Protein AF-A0A6M3L7X6-F1 (afdb_monomer)

Foldseek 3Di:
DDDDQDQDCPVVDSVVSVVVVVLVVVLVVVLVVCCVVQNLCNQCLVPLLSLLLCLQAPLVQVLLCCVVVPWDADPVGGNSVSVSSNVNSVVSNVCLCVVNRPNHHNDDDDPVSVCVSCCVRVVPHPVVVVVVVVVD

Organism: NCBI:txid1070528

Secondary structure (DSSP, 8-state):
-PPP---SSTTS-HHHHHHHHHHHHHHHHHHHHHHHHH-TTTTGGGTHHHHHHHIIIIIIHHHHHHHHH----BTTB-HHHHHHHHHHHHHHHHHHHTT-STT----PPPHHHHHHHHHHHHTTSHHHHHHTTT--

Mean predicted aligned error: 7.48 Å

pLDDT: mean 82.14, std 13.95, range [41.75, 97.25]

Structure (mmCIF, N/CA/C/O backbone):
data_AF-A0A6M3L7X6-F1
#
_entry.id   AF-A0A6M3L7X6-F1
#
loop_
_atom_site.group_PDB
_atom_site.id
_atom_site.type_symbol
_atom_site.label_atom_id
_atom_site.label_alt_id
_atom_site.label_comp_id
_atom_site.label_asym_id
_atom_site.label_entity_id
_atom_site.label_seq_id
_atom_site.pdbx_PDB_ins_code
_atom_site.Cartn_x
_atom_site.Cartn_y
_atom_site.Cartn_z
_atom_site.occupancy
_atom_site.B_iso_or_equiv
_atom_site.auth_seq_id
_atom_site.auth_comp_id
_atom_site.auth_asym_id
_atom_site.auth_atom_id
_atom_site.pdbx_PDB_model_num
ATOM 1 N N . MET A 1 1 ? -10.028 -22.991 -0.863 1.00 48.56 1 MET A N 1
ATOM 2 C CA . MET A 1 1 ? -10.239 -22.819 0.588 1.00 48.56 1 MET A CA 1
ATOM 3 C C . MET A 1 1 ? -10.437 -21.332 0.817 1.00 48.56 1 MET A C 1
ATOM 5 O O . MET A 1 1 ? -9.541 -20.575 0.464 1.00 48.56 1 MET A O 1
ATOM 9 N N . LEU A 1 2 ? -11.622 -20.903 1.250 1.00 58.94 2 LEU A N 1
ATOM 10 C CA . LEU A 1 2 ? -11.830 -19.514 1.663 1.00 58.94 2 LEU A CA 1
ATOM 11 C C . LEU A 1 2 ? -11.166 -19.375 3.036 1.00 58.94 2 LEU A C 1
ATOM 13 O O . LEU A 1 2 ? -11.508 -20.125 3.944 1.00 58.94 2 LEU A O 1
ATOM 17 N N . MET A 1 3 ? -10.158 -18.514 3.157 1.00 79.38 3 MET A N 1
ATOM 18 C CA . MET A 1 3 ? -9.632 -18.146 4.472 1.00 79.38 3 MET A CA 1
ATOM 19 C C . MET A 1 3 ? -10.603 -17.138 5.080 1.00 79.38 3 MET A C 1
ATOM 21 O O . MET A 1 3 ? -10.889 -16.118 4.454 1.00 79.38 3 MET A O 1
ATOM 25 N N . GLU A 1 4 ? -11.114 -17.429 6.270 1.00 84.25 4 GLU A N 1
ATOM 26 C CA . GLU A 1 4 ? -11.928 -16.488 7.036 1.00 84.25 4 GLU A CA 1
ATOM 27 C C . GLU A 1 4 ? -11.018 -15.633 7.920 1.00 84.25 4 GLU A C 1
ATOM 29 O O . GLU A 1 4 ? -10.119 -16.148 8.591 1.00 84.25 4 GLU A O 1
ATOM 34 N N . MET A 1 5 ? -11.237 -14.317 7.912 1.00 88.25 5 MET A N 1
ATOM 35 C CA . MET A 1 5 ? -10.614 -13.424 8.884 1.00 88.25 5 MET A CA 1
ATOM 36 C C . MET A 1 5 ? -11.373 -13.534 10.202 1.00 88.25 5 MET A C 1
ATOM 38 O O . MET A 1 5 ? -12.537 -13.147 10.283 1.00 88.25 5 MET A O 1
ATOM 42 N N . LYS A 1 6 ? -10.716 -14.073 11.227 1.00 93.12 6 LYS A N 1
ATOM 43 C CA . LYS A 1 6 ? -11.293 -14.219 12.561 1.00 93.12 6 LYS A CA 1
ATOM 44 C C . LYS A 1 6 ? -10.954 -12.994 13.414 1.00 93.12 6 LYS A C 1
ATOM 46 O O . LYS A 1 6 ? -9.793 -12.608 13.476 1.00 93.12 6 LYS A O 1
ATOM 51 N N . ILE A 1 7 ? -11.972 -12.423 14.056 1.00 95.69 7 ILE A N 1
ATOM 52 C CA . ILE A 1 7 ? -11.857 -11.346 15.047 1.00 95.69 7 ILE A CA 1
ATOM 53 C C . ILE A 1 7 ? -12.162 -11.984 16.404 1.00 95.69 7 ILE A C 1
ATOM 55 O O . ILE A 1 7 ? -13.318 -12.296 16.694 1.00 95.69 7 ILE A O 1
ATOM 59 N N . ASP A 1 8 ? -11.132 -12.284 17.189 1.00 96.31 8 ASP A N 1
ATOM 60 C CA . ASP A 1 8 ? -11.249 -13.041 18.444 1.00 96.31 8 ASP A CA 1
ATOM 61 C C . ASP A 1 8 ? -10.456 -12.460 19.621 1.00 96.31 8 ASP A C 1
ATOM 63 O O . ASP A 1 8 ? -10.469 -13.032 20.711 1.00 96.31 8 ASP A O 1
ATOM 67 N N . GLY A 1 9 ? -9.811 -11.310 19.428 1.00 96.06 9 GLY A N 1
ATOM 68 C CA . GLY A 1 9 ? -9.036 -10.622 20.453 1.00 96.06 9 GLY A CA 1
ATOM 69 C C . GLY A 1 9 ? -7.684 -11.271 20.742 1.00 96.06 9 GLY A C 1
ATOM 70 O O . GLY A 1 9 ? -7.029 -10.876 21.706 1.00 96.06 9 GLY A O 1
ATOM 71 N N . SER A 1 10 ? -7.240 -12.247 19.942 1.00 96.00 10 SER A N 1
ATOM 72 C CA . SER A 1 10 ? -5.933 -12.895 20.113 1.00 96.00 10 SER A CA 1
ATOM 73 C C . SER A 1 10 ? -4.747 -11.940 19.933 1.00 96.00 10 SER A C 1
ATOM 75 O O . SER A 1 10 ? -3.665 -12.213 20.453 1.00 96.00 10 SER A O 1
ATOM 77 N N . SER A 1 11 ? -4.945 -10.795 19.271 1.00 94.69 11 SER A N 1
ATOM 78 C CA . SER A 1 11 ? -3.970 -9.696 19.215 1.00 94.69 11 SER A CA 1
ATOM 79 C C . SER A 1 11 ? -3.852 -8.895 20.520 1.00 94.69 11 SER A C 1
ATOM 81 O O . SER A 1 11 ? -2.927 -8.096 20.662 1.00 94.69 11 SER A O 1
ATOM 83 N N . GLY A 1 12 ? -4.782 -9.083 21.463 1.00 96.88 12 GLY A N 1
ATOM 84 C CA . GLY A 1 12 ? -4.934 -8.269 22.670 1.00 96.88 12 GLY A CA 1
ATOM 85 C C . GLY A 1 12 ? -5.942 -7.120 22.535 1.00 96.88 12 GLY A C 1
ATOM 86 O O . GLY A 1 12 ? -6.283 -6.516 23.550 1.00 96.88 12 GLY A O 1
ATOM 87 N N . ASP A 1 13 ? -6.457 -6.840 21.331 1.00 97.00 13 ASP A N 1
ATOM 88 C CA . ASP A 1 13 ? -7.503 -5.834 21.103 1.00 97.00 13 ASP A CA 1
ATOM 89 C C . ASP A 1 13 ? -8.469 -6.249 19.977 1.00 97.00 13 ASP A C 1
ATOM 91 O O . ASP A 1 13 ? -8.198 -6.113 18.783 1.00 97.00 13 ASP A O 1
ATOM 95 N N . VAL A 1 14 ? -9.656 -6.714 20.376 1.00 97.19 14 VAL A N 1
ATOM 96 C CA . VAL A 1 14 ? -10.718 -7.154 19.456 1.00 97.19 14 VAL A CA 1
ATOM 97 C C . VAL A 1 14 ? -11.262 -6.024 18.573 1.00 97.19 14 VAL A C 1
ATOM 99 O O . VAL A 1 14 ? -11.715 -6.269 17.456 1.00 97.19 14 VAL A O 1
ATOM 102 N N . ARG A 1 15 ? -11.230 -4.772 19.048 1.00 97.00 15 ARG A N 1
ATOM 103 C CA . ARG A 1 15 ? -11.718 -3.630 18.263 1.00 97.00 15 ARG A CA 1
ATOM 104 C C . ARG A 1 15 ? -10.728 -3.300 17.161 1.00 97.00 15 ARG A C 1
ATOM 106 O O . ARG A 1 15 ? -11.142 -3.092 16.024 1.00 97.00 15 ARG A O 1
ATOM 113 N N . LEU A 1 16 ? -9.435 -3.306 17.485 1.00 96.44 16 LEU A N 1
ATOM 114 C CA . LEU A 1 16 ? -8.380 -3.068 16.506 1.00 96.44 16 LEU A CA 1
ATOM 115 C C . LEU A 1 16 ? -8.359 -4.152 15.419 1.00 96.44 16 LEU A C 1
ATOM 117 O O . LEU A 1 16 ? -8.205 -3.827 14.243 1.00 96.44 16 LEU A O 1
ATOM 121 N N . GLU A 1 17 ? -8.581 -5.418 15.784 1.00 97.25 17 GLU A N 1
ATOM 122 C CA . GLU A 1 17 ? -8.779 -6.505 14.813 1.00 97.25 17 GLU A CA 1
ATOM 123 C C . GLU A 1 17 ? -9.935 -6.218 13.853 1.00 97.25 17 GLU A C 1
ATOM 125 O O . GLU A 1 17 ? -9.771 -6.372 12.642 1.00 97.25 17 GLU A O 1
ATOM 130 N N . GLY A 1 18 ? -11.076 -5.759 14.381 1.00 96.94 18 GLY A N 1
ATOM 131 C CA . GLY A 1 18 ? -12.229 -5.350 13.580 1.00 96.94 18 GLY A CA 1
ATOM 132 C C . GLY A 1 18 ? -11.888 -4.239 12.588 1.00 96.94 18 GLY A C 1
ATOM 133 O O . GLY A 1 18 ? -12.123 -4.397 11.392 1.00 96.94 18 GLY A O 1
ATOM 134 N N . CYS A 1 19 ? -11.241 -3.166 13.052 1.00 96.69 19 CYS A N 1
ATOM 135 C CA . CYS A 1 19 ? -10.812 -2.065 12.186 1.00 96.69 19 CYS A CA 1
ATOM 136 C C . CYS A 1 19 ? -9.859 -2.535 11.074 1.00 96.69 19 CYS A C 1
ATOM 138 O O . CYS A 1 19 ? -10.006 -2.153 9.914 1.00 96.69 19 CYS A O 1
ATOM 140 N N . MET A 1 20 ? -8.886 -3.392 11.399 1.00 96.44 20 MET A N 1
ATOM 141 C CA . MET A 1 20 ? -7.955 -3.928 10.401 1.00 96.44 20 MET A CA 1
ATOM 142 C C . MET A 1 20 ? -8.654 -4.843 9.390 1.00 96.44 20 MET A C 1
ATOM 144 O O . MET A 1 20 ? -8.321 -4.814 8.203 1.00 96.44 20 MET A O 1
ATOM 148 N N . ALA A 1 21 ? -9.629 -5.637 9.837 1.00 95.62 21 ALA A N 1
ATOM 149 C CA . ALA A 1 21 ? -10.425 -6.490 8.963 1.00 95.62 21 ALA A CA 1
ATOM 150 C C . ALA A 1 21 ? -11.253 -5.681 7.958 1.00 95.62 21 ALA A C 1
ATOM 152 O O . ALA A 1 21 ? -11.262 -6.021 6.773 1.00 95.62 21 ALA A O 1
ATOM 153 N N . GLU A 1 22 ? -11.879 -4.589 8.400 1.00 95.88 22 GLU A N 1
ATOM 154 C CA . GLU A 1 22 ? -12.603 -3.661 7.524 1.00 95.88 22 GLU A CA 1
ATOM 155 C C . GLU A 1 22 ? -11.672 -3.056 6.461 1.00 95.88 22 GLU A C 1
ATOM 157 O O . GLU A 1 22 ? -11.955 -3.154 5.265 1.00 95.88 22 GLU A O 1
ATOM 162 N N . ILE A 1 23 ? -10.497 -2.557 6.862 1.00 96.75 23 ILE A N 1
ATOM 163 C CA . ILE A 1 23 ? -9.505 -1.985 5.934 1.00 96.75 23 ILE A CA 1
ATOM 164 C C . ILE A 1 23 ? -9.031 -3.019 4.903 1.00 96.75 23 ILE A C 1
ATOM 166 O O . ILE A 1 23 ? -8.909 -2.713 3.714 1.00 96.75 23 ILE A O 1
ATOM 170 N N . PHE A 1 24 ? -8.754 -4.260 5.315 1.00 95.88 24 PHE A N 1
ATOM 171 C CA . PHE A 1 24 ? -8.334 -5.306 4.377 1.00 95.88 24 PHE A CA 1
ATOM 172 C C . PHE A 1 24 ? -9.455 -5.723 3.426 1.00 95.88 24 PHE A C 1
ATOM 174 O O . PHE A 1 24 ? -9.185 -5.998 2.251 1.00 95.88 24 PHE A O 1
ATOM 181 N N . TYR A 1 25 ? -10.703 -5.724 3.893 1.00 95.00 25 TYR A N 1
ATOM 182 C CA . TYR A 1 25 ? -11.857 -5.933 3.030 1.00 95.00 25 TYR A CA 1
ATOM 183 C C . TYR A 1 25 ? -11.973 -4.824 1.974 1.00 95.00 25 TYR A C 1
ATOM 185 O O . TYR A 1 25 ? -12.102 -5.128 0.783 1.00 95.00 25 TYR A O 1
ATOM 193 N N . GLU A 1 26 ? -11.845 -3.556 2.370 1.00 96.44 26 GLU A N 1
ATOM 194 C CA . GLU A 1 26 ? -11.829 -2.414 1.447 1.00 96.44 26 GLU A CA 1
ATOM 195 C C . GLU A 1 26 ? -10.691 -2.515 0.429 1.00 96.44 26 GLU A C 1
ATOM 197 O O . GLU A 1 26 ? -10.926 -2.412 -0.779 1.00 96.44 26 GLU A O 1
ATOM 202 N N . CYS A 1 27 ? -9.472 -2.818 0.888 1.00 96.44 27 CYS A N 1
ATOM 203 C CA . CYS A 1 27 ? -8.317 -3.047 0.021 1.00 96.44 27 CYS A CA 1
ATOM 204 C C . CYS A 1 27 ? -8.603 -4.138 -1.017 1.00 96.44 27 CYS A C 1
ATOM 206 O O . CYS A 1 27 ? -8.253 -3.997 -2.192 1.00 96.44 27 CYS A O 1
ATOM 208 N N . PHE A 1 28 ? -9.265 -5.226 -0.615 1.00 95.25 28 PHE A N 1
ATOM 209 C CA . PHE A 1 28 ? -9.610 -6.309 -1.527 1.00 95.25 28 PHE A CA 1
ATOM 210 C C . PHE A 1 28 ? -10.657 -5.888 -2.568 1.00 95.25 28 PHE A C 1
ATOM 212 O O . PHE A 1 28 ? -10.515 -6.224 -3.748 1.00 95.25 28 PHE A O 1
ATOM 219 N N . GLN A 1 29 ? -11.678 -5.113 -2.182 1.00 96.00 29 GLN A N 1
ATOM 220 C CA . GLN A 1 29 ? -12.645 -4.575 -3.148 1.00 96.00 29 GLN A CA 1
ATOM 221 C C . GLN A 1 29 ? -11.988 -3.583 -4.114 1.00 96.00 29 GLN A C 1
ATOM 223 O O . GLN A 1 29 ? -12.198 -3.684 -5.327 1.00 96.00 29 GLN A O 1
ATOM 228 N N . LEU A 1 30 ? -11.139 -2.684 -3.612 1.00 94.75 30 LEU A N 1
ATOM 229 C CA . LEU A 1 30 ? -10.373 -1.747 -4.433 1.00 94.75 30 LEU A CA 1
ATOM 230 C C . LEU A 1 30 ? -9.481 -2.489 -5.433 1.00 94.75 30 LEU A C 1
ATOM 232 O O . LEU A 1 30 ? -9.485 -2.181 -6.629 1.00 94.75 30 LEU A O 1
ATOM 236 N N . TRP A 1 31 ? -8.762 -3.514 -4.971 1.00 94.62 31 TRP A N 1
ATOM 237 C CA . TRP A 1 31 ? -7.946 -4.363 -5.832 1.00 94.62 31 TRP A CA 1
ATOM 238 C C . TRP A 1 31 ? -8.783 -5.016 -6.936 1.00 94.62 31 TRP A C 1
ATOM 240 O O . TRP A 1 31 ? -8.394 -4.941 -8.101 1.00 94.62 31 TRP A O 1
ATOM 250 N N . LYS A 1 32 ? -9.960 -5.579 -6.624 1.00 95.00 32 LYS A N 1
ATOM 251 C CA . LYS A 1 32 ? -10.863 -6.164 -7.636 1.00 95.00 32 LYS A CA 1
ATOM 252 C C . LYS A 1 32 ? -11.274 -5.146 -8.700 1.00 95.00 32 LYS A C 1
ATOM 254 O O . LYS A 1 32 ? -11.263 -5.470 -9.889 1.00 95.00 32 LYS A O 1
ATOM 259 N N . LEU A 1 33 ? -11.614 -3.919 -8.298 1.00 94.31 33 LEU A N 1
ATOM 260 C CA . LEU A 1 33 ? -11.974 -2.843 -9.228 1.00 94.31 33 LEU A CA 1
ATOM 261 C C . LEU A 1 33 ? -10.805 -2.491 -10.156 1.00 94.31 33 LEU A C 1
ATOM 263 O O . LEU A 1 33 ? -10.977 -2.418 -11.376 1.00 94.31 33 LEU A O 1
ATOM 267 N N . LYS A 1 34 ? -9.598 -2.336 -9.603 1.00 89.81 34 LYS A N 1
ATOM 268 C CA . LYS A 1 34 ? -8.387 -2.043 -10.386 1.00 89.81 34 LYS A CA 1
ATOM 269 C C . LYS A 1 34 ? -8.014 -3.196 -11.305 1.00 89.81 34 LYS A C 1
ATOM 271 O O . LYS A 1 34 ? -7.692 -2.970 -12.468 1.00 89.81 34 LYS A O 1
ATOM 276 N N . GLN A 1 35 ? -8.131 -4.423 -10.819 1.00 91.50 35 GLN A N 1
ATOM 277 C CA . GLN A 1 35 ? -7.875 -5.629 -11.587 1.00 91.50 35 GLN A CA 1
ATOM 278 C C . GLN A 1 35 ? -8.836 -5.748 -12.775 1.00 91.50 35 GLN A C 1
ATOM 280 O O . GLN A 1 35 ? -8.397 -6.052 -13.881 1.00 91.50 35 GLN A O 1
ATOM 285 N N . LYS A 1 36 ? -10.125 -5.438 -12.586 1.00 91.81 36 LYS A N 1
ATOM 286 C CA . LYS A 1 36 ? -11.109 -5.381 -13.677 1.00 91.81 36 LYS A CA 1
ATOM 287 C C . LYS A 1 36 ? -10.771 -4.296 -14.704 1.00 91.81 36 LYS A C 1
ATOM 289 O O . LYS A 1 36 ? -10.958 -4.515 -15.895 1.00 91.81 36 LYS A O 1
ATOM 294 N N . LYS A 1 37 ? -10.292 -3.133 -14.251 1.00 89.56 37 LYS A N 1
ATOM 295 C CA . LYS A 1 37 ? -10.007 -1.977 -15.115 1.00 89.56 37 LYS A CA 1
ATOM 296 C C . LYS A 1 37 ? -8.712 -2.118 -15.916 1.00 89.56 37 LYS A C 1
ATOM 298 O O . LYS A 1 37 ? -8.674 -1.728 -17.075 1.00 89.56 37 LYS A O 1
ATOM 303 N N . TYR A 1 38 ? -7.655 -2.631 -15.293 1.00 86.69 38 TYR A N 1
ATOM 304 C CA . TYR A 1 38 ? -6.302 -2.599 -15.855 1.00 86.69 38 TYR A CA 1
ATOM 305 C C . TYR A 1 38 ? -5.720 -3.985 -16.160 1.00 86.69 38 TYR A C 1
ATOM 307 O O . TYR A 1 38 ? -4.722 -4.093 -16.868 1.00 86.69 38 TYR A O 1
ATOM 315 N N . GLY A 1 39 ? -6.327 -5.048 -15.634 1.00 86.50 39 GLY A N 1
ATOM 316 C CA . GLY A 1 39 ? -5.850 -6.415 -15.802 1.00 86.50 39 GLY A CA 1
ATOM 317 C C . GLY A 1 39 ? -4.581 -6.751 -15.000 1.00 86.50 39 GLY A C 1
ATOM 318 O O . GLY A 1 39 ? -3.915 -5.876 -14.438 1.00 86.50 39 GLY A O 1
ATOM 319 N N . PRO A 1 40 ? -4.202 -8.044 -14.967 1.00 83.50 40 PRO A N 1
ATOM 320 C CA . PRO A 1 40 ? -3.096 -8.540 -14.141 1.00 83.50 40 PRO A CA 1
ATOM 321 C C . PRO A 1 40 ? -1.719 -8.091 -14.636 1.00 83.50 40 PRO A C 1
ATOM 323 O O . PRO A 1 40 ? -0.743 -8.160 -13.889 1.00 83.50 40 PRO A O 1
ATOM 326 N N . GLN A 1 41 ? -1.622 -7.648 -15.890 1.00 80.31 41 GLN A N 1
ATOM 327 C CA . GLN A 1 41 ? -0.355 -7.279 -16.509 1.00 80.31 41 GLN A CA 1
ATOM 328 C C . GLN A 1 41 ? -0.013 -5.795 -16.367 1.00 80.31 41 GLN A C 1
ATOM 330 O O . GLN A 1 41 ? 1.084 -5.427 -16.733 1.00 80.31 41 GLN A O 1
ATOM 335 N N . ASN A 1 42 ? -0.860 -4.926 -15.807 1.00 74.50 42 ASN A N 1
ATOM 336 C CA . ASN A 1 42 ? -0.594 -3.478 -15.841 1.00 74.50 42 ASN A CA 1
ATOM 337 C C . ASN A 1 42 ? 0.712 -3.053 -15.134 1.00 74.50 42 ASN A C 1
ATOM 339 O O . ASN A 1 42 ? 1.488 -2.266 -15.662 1.00 74.50 42 ASN A O 1
ATOM 343 N N . ILE A 1 43 ? 0.979 -3.586 -13.939 1.00 74.81 43 ILE A N 1
ATOM 344 C CA . ILE A 1 43 ? 2.114 -3.151 -13.093 1.00 74.81 43 ILE A CA 1
ATOM 345 C C . ILE A 1 43 ? 3.033 -4.326 -12.763 1.00 74.81 43 ILE A C 1
ATOM 347 O O . ILE A 1 43 ? 4.257 -4.217 -12.801 1.00 74.81 43 ILE A O 1
ATOM 351 N N . ALA A 1 44 ? 2.433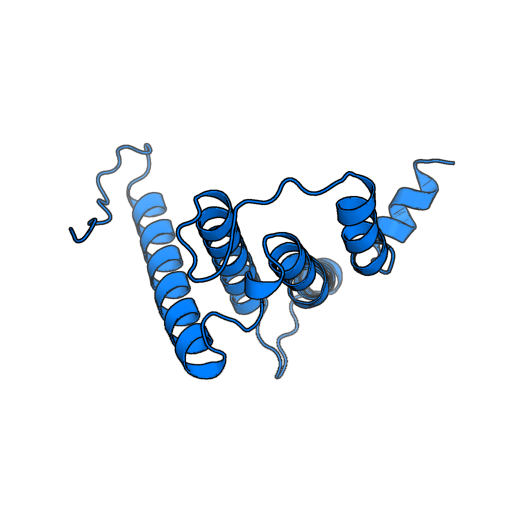 -5.474 -12.460 1.00 74.69 44 ALA A N 1
ATOM 352 C CA . ALA A 1 44 ? 3.158 -6.637 -11.986 1.00 74.69 44 ALA A CA 1
ATOM 353 C C . ALA A 1 44 ? 3.978 -7.343 -13.079 1.00 74.69 44 ALA A C 1
ATOM 355 O O . ALA A 1 44 ? 4.888 -8.084 -12.730 1.00 74.69 44 ALA A O 1
ATOM 356 N N . HIS A 1 45 ? 3.742 -7.089 -14.377 1.00 74.38 45 HIS A N 1
ATOM 357 C CA . HIS A 1 45 ? 4.550 -7.669 -15.465 1.00 74.38 45 HIS A CA 1
ATOM 358 C C . HIS A 1 45 ? 6.037 -7.275 -15.385 1.00 74.38 45 HIS A C 1
ATOM 360 O O . HIS A 1 45 ? 6.907 -8.027 -15.817 1.00 74.38 45 HIS A O 1
ATOM 366 N N . ILE A 1 46 ? 6.335 -6.121 -14.777 1.00 71.25 46 ILE A N 1
ATOM 367 C CA . ILE A 1 46 ? 7.703 -5.639 -14.528 1.00 71.25 46 ILE A CA 1
ATOM 368 C C . ILE A 1 46 ? 8.278 -6.266 -13.236 1.00 71.25 46 ILE A C 1
ATOM 370 O O . ILE A 1 46 ? 9.433 -6.061 -12.872 1.00 71.25 46 ILE A O 1
ATOM 374 N N . GLY A 1 47 ? 7.489 -7.068 -12.521 1.00 80.25 47 GLY A N 1
ATOM 375 C CA . GLY A 1 47 ? 7.829 -7.646 -11.227 1.00 80.25 47 GLY A CA 1
ATOM 376 C C . GLY A 1 47 ? 7.790 -6.613 -10.099 1.00 80.25 47 GLY A C 1
ATOM 377 O O . GLY A 1 47 ? 7.075 -5.612 -10.156 1.00 80.25 47 GLY A O 1
ATOM 378 N N . GLN A 1 48 ? 8.584 -6.846 -9.052 1.00 83.44 48 GLN A N 1
ATOM 379 C CA . GLN A 1 48 ? 8.597 -6.000 -7.849 1.00 83.44 48 GLN A CA 1
ATOM 380 C C . GLN A 1 48 ? 8.990 -4.542 -8.129 1.00 83.44 48 GLN A C 1
ATOM 382 O O . GLN A 1 48 ? 8.569 -3.650 -7.398 1.00 83.44 48 GLN A O 1
ATOM 387 N N . ILE A 1 49 ? 9.757 -4.277 -9.194 1.00 84.19 49 ILE A N 1
ATOM 388 C CA . ILE A 1 49 ? 10.205 -2.919 -9.524 1.00 84.19 49 ILE A CA 1
ATOM 389 C C . ILE A 1 49 ? 9.046 -2.021 -9.980 1.00 84.19 49 ILE A C 1
ATOM 391 O O . ILE A 1 49 ? 8.994 -0.863 -9.581 1.00 84.19 49 ILE A O 1
ATOM 395 N N . GLY A 1 50 ? 8.084 -2.557 -10.743 1.00 83.12 50 GLY A N 1
ATOM 396 C CA . GLY A 1 50 ? 6.907 -1.801 -11.183 1.00 83.12 50 GLY A CA 1
ATOM 397 C C . GLY A 1 50 ? 5.986 -1.458 -10.013 1.00 83.12 50 GLY A C 1
ATOM 398 O O . GLY A 1 50 ? 5.442 -0.357 -9.940 1.00 83.12 50 GLY A O 1
ATOM 399 N N . ILE A 1 51 ? 5.871 -2.379 -9.054 1.00 86.44 51 ILE A N 1
ATOM 400 C CA . ILE A 1 51 ? 5.115 -2.176 -7.813 1.00 86.44 51 ILE A CA 1
ATOM 401 C C . ILE A 1 51 ? 5.780 -1.091 -6.961 1.00 86.44 51 ILE A C 1
ATOM 403 O O . ILE A 1 51 ? 5.110 -0.150 -6.541 1.00 86.44 51 ILE A O 1
ATOM 407 N N . LEU A 1 52 ? 7.100 -1.179 -6.768 1.00 84.44 52 LEU A N 1
ATOM 408 C CA . LEU A 1 52 ? 7.869 -0.181 -6.024 1.00 84.44 52 LEU A CA 1
ATOM 409 C C . LEU A 1 52 ? 7.768 1.206 -6.668 1.00 84.44 52 LEU A C 1
ATOM 411 O O . LEU A 1 52 ? 7.572 2.194 -5.969 1.00 84.44 52 LEU A O 1
ATOM 415 N N . GLN A 1 53 ? 7.852 1.277 -7.997 1.00 83.62 53 GLN A N 1
ATOM 416 C CA . GLN A 1 53 ? 7.685 2.519 -8.742 1.00 83.62 53 GLN A CA 1
ATOM 417 C C . GLN A 1 53 ? 6.324 3.157 -8.460 1.00 83.62 53 GLN A C 1
ATOM 419 O O . GLN A 1 53 ? 6.286 4.310 -8.055 1.00 83.62 53 GLN A O 1
ATOM 424 N N . ARG A 1 54 ? 5.217 2.419 -8.606 1.00 82.38 54 ARG A N 1
ATOM 425 C CA . ARG A 1 54 ? 3.866 2.962 -8.376 1.00 82.38 54 ARG A CA 1
ATOM 426 C C . ARG A 1 54 ? 3.620 3.385 -6.933 1.00 82.38 54 ARG A C 1
ATOM 428 O O . ARG A 1 54 ? 2.997 4.419 -6.702 1.00 82.38 54 ARG A O 1
ATOM 435 N N . ALA A 1 55 ? 4.127 2.601 -5.986 1.00 83.06 55 ALA A N 1
ATOM 436 C CA . ALA A 1 55 ? 4.044 2.911 -4.568 1.00 83.06 55 ALA A CA 1
ATOM 437 C C . ALA A 1 55 ? 4.765 4.229 -4.233 1.00 83.06 55 ALA A C 1
ATOM 439 O O . ALA A 1 55 ? 4.215 5.058 -3.515 1.00 83.06 55 ALA A O 1
ATOM 440 N N . LEU A 1 56 ? 5.964 4.446 -4.785 1.00 78.38 56 LEU A N 1
ATOM 441 C CA . LEU A 1 56 ? 6.781 5.623 -4.482 1.00 78.38 56 LEU A CA 1
ATOM 442 C C . LEU A 1 56 ? 6.409 6.865 -5.305 1.00 78.38 56 LEU A C 1
ATOM 444 O O . LEU A 1 56 ? 6.398 7.964 -4.761 1.00 78.38 56 LEU A O 1
ATOM 448 N N . SER A 1 57 ? 6.120 6.714 -6.600 1.00 75.06 57 SER A N 1
ATOM 449 C CA . SER A 1 57 ? 6.023 7.843 -7.535 1.00 75.06 57 SER A CA 1
ATOM 450 C C . SER A 1 57 ? 4.708 8.611 -7.474 1.00 75.06 57 SER A C 1
ATOM 452 O O . SER A 1 57 ? 4.694 9.810 -7.712 1.00 75.06 57 SER A O 1
ATOM 454 N N . AS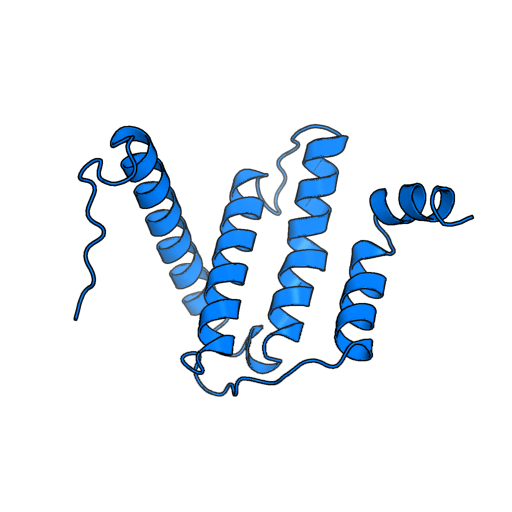P A 1 58 ? 3.603 7.903 -7.254 1.00 71.94 58 ASP A N 1
ATOM 455 C CA . ASP A 1 58 ? 2.243 8.436 -7.397 1.00 71.94 58 ASP A CA 1
ATOM 456 C C . ASP A 1 58 ? 1.641 8.634 -6.004 1.00 71.94 58 ASP A C 1
ATOM 458 O O . ASP A 1 58 ? 1.470 9.755 -5.526 1.00 71.94 58 ASP A O 1
ATOM 462 N N . LYS A 1 59 ? 1.443 7.530 -5.278 1.00 84.50 59 LYS A N 1
ATOM 463 C CA . LYS A 1 59 ? 0.756 7.573 -3.984 1.00 84.50 59 LYS A CA 1
ATOM 464 C C . LYS A 1 59 ? 1.659 8.004 -2.833 1.00 84.50 59 LYS A C 1
ATOM 466 O O . LYS A 1 59 ? 1.226 8.810 -2.018 1.00 84.50 59 LYS A O 1
ATOM 471 N N . GLY A 1 60 ? 2.921 7.572 -2.805 1.00 83.44 60 GLY A N 1
ATOM 472 C CA . GLY A 1 60 ? 3.885 7.988 -1.780 1.00 83.44 60 GLY A CA 1
ATOM 473 C C . GLY A 1 60 ? 4.147 9.498 -1.772 1.00 83.44 60 GLY A C 1
ATOM 474 O O . GLY A 1 60 ? 4.030 10.134 -0.727 1.00 83.44 60 GLY A O 1
ATOM 475 N N . ALA A 1 61 ? 4.426 10.090 -2.937 1.00 82.44 61 ALA A N 1
ATOM 476 C CA . ALA A 1 61 ? 4.642 11.534 -3.061 1.00 82.44 61 ALA A CA 1
ATOM 477 C C . ALA A 1 61 ? 3.397 12.353 -2.671 1.00 82.44 61 ALA A C 1
ATOM 479 O O . ALA A 1 61 ? 3.509 13.402 -2.035 1.00 82.44 61 ALA A O 1
ATOM 480 N N . ARG A 1 62 ? 2.201 11.857 -3.007 1.00 84.00 62 ARG A N 1
ATOM 481 C CA . ARG A 1 62 ? 0.929 12.501 -2.660 1.00 84.00 62 ARG A CA 1
ATOM 482 C C . ARG A 1 62 ? 0.635 12.443 -1.160 1.00 84.00 62 ARG A C 1
ATOM 484 O O . ARG A 1 62 ? 0.256 13.463 -0.589 1.00 84.00 62 ARG A O 1
ATOM 491 N N . ILE A 1 63 ? 0.888 11.299 -0.519 1.00 87.69 63 ILE A N 1
ATOM 492 C CA . ILE A 1 63 ? 0.823 11.154 0.944 1.00 87.69 63 ILE A CA 1
ATOM 493 C C . ILE A 1 63 ? 1.784 12.142 1.609 1.00 87.69 63 ILE A C 1
ATOM 495 O O . ILE A 1 63 ? 1.363 12.885 2.490 1.00 87.69 63 ILE A O 1
ATOM 499 N N . GLU A 1 64 ? 3.048 12.201 1.170 1.00 85.31 64 GLU A N 1
ATOM 500 C CA . GLU A 1 64 ? 4.032 13.156 1.705 1.00 85.31 64 GLU A CA 1
ATOM 501 C C . GLU A 1 64 ? 3.519 14.598 1.590 1.00 85.31 64 GLU A C 1
ATOM 503 O O . GLU A 1 64 ? 3.514 15.333 2.577 1.00 85.31 64 GLU A O 1
ATOM 508 N N . ASN A 1 65 ? 3.030 14.989 0.412 1.00 84.00 65 ASN A N 1
ATOM 509 C CA . ASN A 1 65 ? 2.521 16.335 0.178 1.00 84.00 65 ASN A CA 1
ATOM 510 C C . ASN A 1 65 ? 1.329 16.685 1.086 1.00 84.00 65 ASN A C 1
ATOM 512 O O . ASN A 1 65 ? 1.336 17.744 1.708 1.00 84.00 65 ASN A O 1
ATOM 516 N N . MET A 1 66 ? 0.331 15.801 1.192 1.00 87.31 66 MET A N 1
ATOM 517 C CA . MET A 1 66 ? -0.856 16.017 2.032 1.00 87.31 66 MET A CA 1
ATOM 518 C C . MET A 1 66 ? -0.517 16.042 3.528 1.00 87.31 66 MET A C 1
ATOM 520 O O . MET A 1 66 ? -1.100 16.813 4.284 1.00 87.31 66 MET A O 1
ATOM 524 N N . LEU A 1 67 ? 0.440 15.226 3.980 1.00 86.38 67 LEU A N 1
ATOM 525 C CA . LEU A 1 67 ? 0.871 15.238 5.380 1.00 86.38 67 LEU A CA 1
ATOM 526 C C . LEU A 1 67 ? 1.659 16.507 5.737 1.00 86.38 67 LEU A C 1
ATOM 528 O O . LEU A 1 67 ? 1.544 16.992 6.859 1.00 86.38 67 LEU A O 1
ATOM 532 N N . LEU A 1 68 ? 2.451 17.049 4.805 1.00 84.62 68 LEU A N 1
ATOM 533 C CA . LEU A 1 68 ? 3.258 18.251 5.041 1.00 84.62 68 LEU A CA 1
ATOM 534 C C . LEU A 1 68 ? 2.467 19.553 4.893 1.00 84.62 68 LEU A C 1
ATOM 536 O O . LEU A 1 68 ? 2.706 20.496 5.644 1.00 84.62 68 LEU A O 1
ATOM 540 N N . ASN A 1 69 ? 1.553 19.611 3.925 1.00 83.12 69 ASN A N 1
ATOM 541 C CA . ASN A 1 69 ? 0.862 20.843 3.537 1.00 83.12 69 ASN A CA 1
ATOM 542 C C . ASN A 1 69 ? -0.611 20.880 3.981 1.00 83.12 69 ASN A C 1
ATOM 544 O O . ASN A 1 69 ? -1.311 21.852 3.703 1.00 83.12 69 ASN A O 1
ATOM 548 N N . GLY A 1 70 ? -1.072 19.846 4.689 1.00 81.75 70 GLY A N 1
ATOM 549 C CA . GLY A 1 70 ? -2.469 19.659 5.07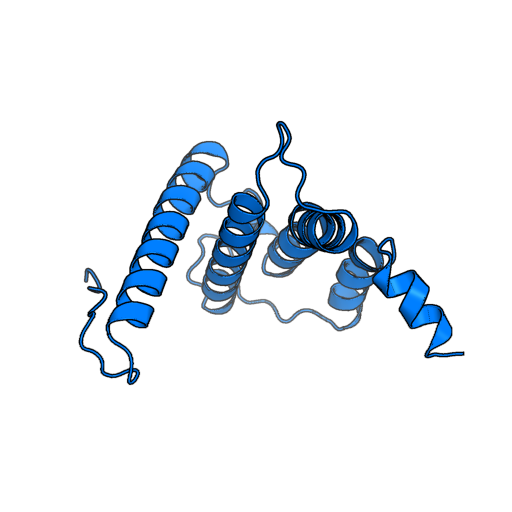2 1.00 81.75 70 GLY A CA 1
ATOM 550 C C . GLY A 1 70 ? -3.243 18.819 4.053 1.00 81.75 70 GLY A C 1
ATOM 551 O O . GLY A 1 70 ? -2.925 18.783 2.862 1.00 81.75 70 GLY A O 1
ATOM 552 N N . VAL A 1 71 ? -4.268 18.114 4.538 1.00 77.00 71 VAL A N 1
ATOM 553 C CA . VAL A 1 71 ? -5.095 17.234 3.705 1.00 77.00 71 VAL A CA 1
ATOM 554 C C . VAL A 1 71 ? -5.915 18.088 2.742 1.00 77.00 71 VAL A C 1
ATOM 556 O O . VAL A 1 71 ? -6.816 18.811 3.161 1.00 77.00 71 VAL A O 1
ATOM 559 N N . GLN A 1 72 ? -5.596 18.001 1.452 1.00 69.75 72 GLN A N 1
ATOM 560 C CA . GLN A 1 72 ? -6.405 18.564 0.375 1.00 69.75 72 GLN A CA 1
ATOM 561 C C . GLN A 1 72 ? -6.797 17.445 -0.576 1.00 69.75 72 GLN A C 1
ATOM 563 O O . GLN A 1 72 ? -5.947 16.875 -1.255 1.00 69.75 72 GLN A O 1
ATOM 568 N N . GLU A 1 73 ? -8.078 17.098 -0.573 1.00 78.31 73 GLU A N 1
ATOM 569 C CA . GLU A 1 73 ? -8.639 16.115 -1.493 1.00 78.31 73 GLU A CA 1
ATOM 570 C C . GLU A 1 73 ? -8.899 16.782 -2.848 1.00 78.31 73 GLU A C 1
ATOM 572 O O . GLU A 1 73 ?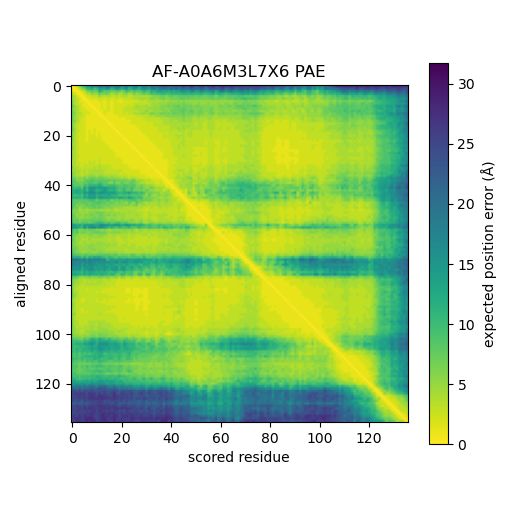 -9.387 17.910 -2.912 1.00 78.31 73 GLU A O 1
ATOM 577 N N . ASP A 1 74 ? -8.570 16.091 -3.936 1.00 76.62 74 ASP A N 1
ATOM 578 C CA . ASP A 1 74 ? -8.846 16.549 -5.299 1.00 76.62 74 ASP A CA 1
ATOM 579 C C . ASP A 1 74 ? -9.376 15.384 -6.160 1.00 76.62 74 ASP A C 1
ATOM 581 O O . ASP A 1 74 ? -9.622 14.279 -5.668 1.00 76.62 74 ASP A O 1
ATOM 585 N N . ALA A 1 75 ? -9.543 15.623 -7.463 1.00 74.56 75 ALA A N 1
ATOM 586 C CA . ALA A 1 75 ? -10.064 14.645 -8.419 1.00 74.56 75 ALA A CA 1
ATOM 587 C C . ALA A 1 75 ? -9.242 13.339 -8.542 1.00 74.56 75 ALA A C 1
ATOM 589 O O . ALA A 1 75 ? -9.760 12.342 -9.044 1.00 74.56 75 ALA A O 1
ATOM 590 N N . GLU A 1 76 ? -7.980 13.316 -8.110 1.00 70.69 76 GLU A N 1
ATOM 591 C CA . GLU A 1 76 ? -7.112 12.132 -8.126 1.00 70.69 76 GLU A CA 1
ATOM 592 C C . GLU A 1 76 ? -7.206 11.274 -6.846 1.00 70.69 76 GLU A C 1
ATOM 594 O O . GLU A 1 76 ? -6.604 10.191 -6.790 1.00 70.69 76 GLU A O 1
ATOM 599 N N . GLY A 1 77 ? -7.960 11.728 -5.836 1.00 80.25 77 GLY A N 1
ATOM 600 C CA . GLY A 1 77 ? -8.335 10.954 -4.646 1.00 80.25 77 GLY A CA 1
ATOM 601 C C . GLY A 1 77 ? -7.949 11.587 -3.306 1.00 80.25 77 GLY A C 1
ATOM 602 O O . GLY A 1 77 ? -7.172 12.542 -3.228 1.00 80.25 77 GLY A O 1
ATOM 603 N N . SER A 1 78 ? -8.484 11.018 -2.230 1.00 89.19 78 SER A N 1
ATOM 604 C CA . SER A 1 78 ? -8.228 11.419 -0.843 1.00 89.19 78 SER A CA 1
ATOM 605 C C . SER A 1 78 ? -6.896 10.877 -0.299 1.00 89.19 78 SER A C 1
ATOM 607 O O . SER A 1 78 ? -6.238 10.025 -0.909 1.00 89.19 78 SER A O 1
ATOM 609 N N . LEU A 1 79 ? -6.493 11.336 0.894 1.00 90.00 79 LEU A N 1
ATOM 610 C CA . LEU A 1 79 ? -5.365 10.742 1.623 1.00 90.00 79 LEU A CA 1
ATOM 611 C C . LEU A 1 79 ? -5.639 9.266 1.964 1.00 90.00 79 LEU A C 1
ATOM 613 O O . LEU A 1 79 ? -4.734 8.435 1.868 1.00 90.00 79 LEU A O 1
ATOM 617 N N . ALA A 1 80 ? -6.885 8.933 2.313 1.00 91.38 80 ALA A N 1
ATOM 618 C CA . ALA A 1 80 ? -7.307 7.563 2.594 1.00 91.38 80 ALA A CA 1
ATOM 619 C C . ALA A 1 80 ? -7.160 6.661 1.356 1.00 91.38 80 ALA A C 1
ATOM 621 O O . ALA A 1 80 ? -6.565 5.587 1.455 1.00 91.38 80 ALA A O 1
ATOM 622 N N . ASP A 1 81 ? -7.578 7.133 0.175 1.00 90.88 81 ASP A N 1
ATOM 623 C CA . ASP A 1 81 ? -7.405 6.398 -1.088 1.00 90.88 81 ASP A CA 1
ATOM 624 C C . ASP A 1 81 ? -5.932 6.084 -1.366 1.00 90.88 81 ASP A C 1
ATOM 626 O O . ASP A 1 81 ? -5.588 4.997 -1.837 1.00 90.88 81 ASP A O 1
ATOM 630 N N . CYS A 1 82 ? -5.040 7.027 -1.047 1.00 91.06 82 CYS A N 1
ATOM 631 C CA . CYS A 1 82 ? -3.607 6.828 -1.225 1.00 91.06 82 CYS A CA 1
ATOM 632 C C . CYS A 1 82 ? -3.057 5.740 -0.288 1.00 91.06 82 CYS A C 1
ATOM 634 O O . CYS A 1 82 ? -2.252 4.916 -0.730 1.00 91.06 82 CYS A O 1
ATOM 6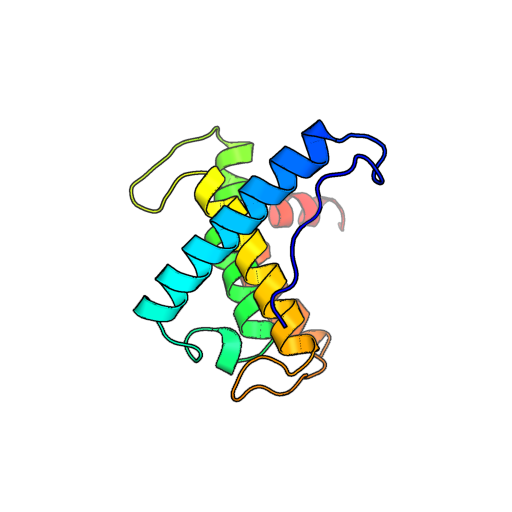36 N N . TRP A 1 83 ? -3.501 5.694 0.972 1.00 93.06 83 TRP A N 1
ATOM 637 C CA . TRP A 1 83 ? -3.115 4.644 1.923 1.00 93.06 83 TRP A CA 1
ATOM 638 C C . TRP A 1 83 ? -3.643 3.262 1.532 1.00 93.06 83 TRP A C 1
ATOM 640 O O . TRP A 1 83 ? -2.903 2.273 1.612 1.00 93.06 83 TRP A O 1
ATOM 650 N N . LEU A 1 84 ? -4.890 3.190 1.063 1.00 94.50 84 LEU A N 1
ATOM 651 C CA . LEU A 1 84 ? -5.478 1.951 0.556 1.00 94.50 84 LEU A CA 1
ATOM 652 C C . LEU A 1 84 ? -4.693 1.435 -0.652 1.00 94.50 84 LEU A C 1
ATOM 654 O O . LEU A 1 84 ? -4.320 0.262 -0.697 1.00 94.50 84 LEU A O 1
ATOM 658 N N . ASP A 1 85 ? -4.352 2.315 -1.596 1.00 91.94 85 ASP A N 1
ATOM 659 C CA . ASP A 1 85 ? -3.531 1.946 -2.749 1.00 91.94 85 ASP A CA 1
ATOM 660 C C . ASP A 1 85 ? -2.150 1.437 -2.345 1.00 91.94 85 ASP A C 1
ATOM 662 O O . ASP A 1 85 ? -1.672 0.436 -2.885 1.00 91.94 85 ASP A O 1
ATOM 666 N N . TRP A 1 86 ? -1.511 2.088 -1.375 1.00 92.06 86 TRP A N 1
ATOM 667 C CA . TRP A 1 86 ? -0.199 1.662 -0.907 1.00 92.06 86 TRP A CA 1
ATOM 668 C C . TRP A 1 86 ? -0.249 0.264 -0.280 1.00 92.06 86 TRP A C 1
ATOM 670 O O . TRP A 1 86 ? 0.605 -0.581 -0.568 1.00 92.06 86 TRP A O 1
ATOM 680 N N . THR A 1 87 ? -1.299 -0.006 0.497 1.00 94.44 87 THR A N 1
ATOM 681 C CA . THR A 1 87 ? -1.566 -1.317 1.102 1.00 94.44 87 THR A CA 1
ATOM 682 C C . THR A 1 87 ? -1.814 -2.388 0.035 1.00 94.44 87 THR A C 1
ATOM 684 O O . THR A 1 87 ? -1.204 -3.462 0.079 1.00 94.44 87 THR A O 1
ATOM 687 N N . VAL A 1 88 ? -2.618 -2.082 -0.991 1.00 94.38 88 VAL A N 1
ATOM 688 C CA . VAL A 1 88 ? -2.850 -2.973 -2.142 1.00 94.38 88 VAL A CA 1
ATOM 689 C C . VAL A 1 88 ? -1.547 -3.271 -2.886 1.00 94.38 88 VAL A C 1
ATOM 691 O O . VAL A 1 88 ? -1.268 -4.431 -3.200 1.00 94.38 88 VAL A O 1
ATOM 694 N N . TYR A 1 89 ? -0.708 -2.263 -3.140 1.00 92.12 89 TYR A N 1
ATOM 695 C CA . TYR A 1 89 ? 0.587 -2.470 -3.792 1.00 92.12 89 TYR A CA 1
ATOM 696 C C . TYR A 1 89 ? 1.524 -3.341 -2.949 1.00 92.12 89 TYR A C 1
ATOM 698 O O . TYR A 1 89 ? 2.197 -4.213 -3.502 1.00 92.12 89 TYR A O 1
ATOM 706 N N . GLY A 1 90 ? 1.523 -3.183 -1.623 1.00 92.06 90 GLY A N 1
ATOM 707 C CA . GLY A 1 90 ? 2.246 -4.072 -0.711 1.00 92.06 90 GLY A CA 1
ATOM 708 C C . GLY A 1 90 ? 1.800 -5.533 -0.842 1.00 92.06 90 GLY A C 1
ATOM 709 O O . GLY A 1 90 ? 2.631 -6.425 -1.042 1.00 92.06 90 GLY A O 1
ATOM 710 N N . ALA A 1 91 ? 0.486 -5.778 -0.825 1.00 93.50 91 ALA A N 1
ATOM 711 C CA . ALA A 1 91 ? -0.084 -7.116 -0.998 1.00 93.50 91 ALA A CA 1
ATOM 712 C C . ALA A 1 91 ? 0.258 -7.730 -2.371 1.00 93.50 91 ALA A C 1
ATOM 714 O O . ALA A 1 91 ? 0.631 -8.904 -2.460 1.00 93.50 91 ALA A O 1
ATOM 715 N N . MET A 1 92 ? 0.208 -6.933 -3.444 1.00 91.94 92 MET A N 1
ATOM 716 C CA . MET A 1 92 ? 0.650 -7.358 -4.777 1.00 91.94 92 MET A CA 1
ATOM 717 C C . MET A 1 92 ? 2.142 -7.712 -4.793 1.00 91.94 92 MET A C 1
ATOM 719 O O . MET A 1 92 ? 2.526 -8.728 -5.374 1.00 91.94 92 MET A O 1
ATOM 723 N N . GLY A 1 93 ? 2.985 -6.913 -4.130 1.00 90.62 93 GLY A N 1
ATOM 724 C CA . GLY A 1 93 ? 4.423 -7.162 -4.016 1.00 90.62 93 GLY A CA 1
ATOM 725 C C . GLY A 1 93 ? 4.717 -8.503 -3.352 1.00 90.62 93 GLY A C 1
ATOM 726 O O . GLY A 1 93 ? 5.555 -9.268 -3.837 1.00 90.62 93 GLY A O 1
ATOM 727 N N . LEU A 1 94 ? 3.958 -8.832 -2.305 1.00 92.06 94 LEU A N 1
ATOM 728 C CA . LEU A 1 94 ? 4.033 -10.121 -1.627 1.00 92.06 94 LEU A CA 1
ATOM 729 C C . LEU A 1 94 ? 3.575 -11.279 -2.528 1.00 92.06 94 LEU A C 1
ATOM 731 O O . LEU A 1 94 ? 4.221 -12.325 -2.547 1.00 92.06 94 LEU A O 1
ATOM 735 N N . CYS A 1 95 ? 2.516 -11.095 -3.322 1.00 91.06 95 CYS A N 1
ATOM 736 C CA . CYS A 1 95 ? 2.074 -12.101 -4.294 1.00 91.06 95 CYS A CA 1
ATOM 737 C C . CYS A 1 95 ? 3.143 -12.378 -5.361 1.00 91.06 95 CYS A C 1
ATOM 739 O O . CYS A 1 95 ? 3.409 -13.537 -5.673 1.00 91.06 95 CYS A O 1
ATOM 741 N N . VAL A 1 96 ? 3.791 -11.333 -5.890 1.00 90.00 96 VAL A N 1
ATOM 742 C CA . VAL A 1 96 ? 4.900 -11.475 -6.849 1.00 90.00 96 VAL A CA 1
ATOM 743 C C . VAL A 1 96 ? 6.100 -12.160 -6.198 1.00 90.00 96 VAL A C 1
ATOM 745 O O . VAL A 1 96 ? 6.679 -13.065 -6.792 1.00 90.00 96 VAL A O 1
ATOM 748 N N . LEU A 1 97 ? 6.465 -11.775 -4.969 1.00 89.06 97 LEU A N 1
ATOM 749 C CA . LEU A 1 97 ? 7.549 -12.416 -4.215 1.00 89.06 97 LEU A CA 1
ATOM 750 C C . LEU A 1 97 ? 7.299 -13.916 -4.011 1.00 89.06 97 LEU A C 1
ATOM 752 O O . LEU A 1 97 ? 8.231 -14.708 -4.101 1.00 89.06 97 LEU A O 1
ATOM 756 N N . ARG A 1 98 ? 6.045 -14.303 -3.763 1.00 90.62 98 ARG A N 1
ATOM 757 C CA . ARG A 1 98 ? 5.627 -15.701 -3.588 1.00 90.62 98 ARG A CA 1
ATOM 758 C C . ARG A 1 98 ? 5.417 -16.452 -4.910 1.00 90.62 98 ARG A C 1
ATOM 760 O O . ARG A 1 98 ? 5.131 -17.644 -4.880 1.00 90.62 98 ARG A O 1
ATOM 767 N N . GLY A 1 99 ? 5.532 -15.779 -6.058 1.00 88.62 99 GLY A N 1
ATOM 768 C CA . GLY A 1 99 ? 5.261 -16.364 -7.376 1.00 88.62 99 GLY A CA 1
ATOM 769 C C . GLY A 1 99 ? 3.782 -16.680 -7.622 1.00 88.62 99 GLY A C 1
ATOM 770 O O . GLY A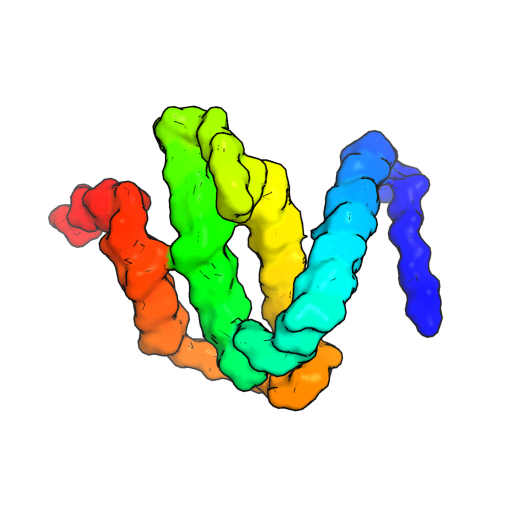 1 99 ? 3.458 -17.447 -8.520 1.00 88.62 99 GLY A O 1
ATOM 771 N N . TRP A 1 100 ? 2.875 -16.110 -6.825 1.00 90.06 100 TRP A N 1
ATOM 772 C CA . TRP A 1 100 ? 1.428 -16.315 -6.952 1.00 90.06 100 TRP A CA 1
ATOM 773 C C . TRP A 1 100 ? 0.808 -15.446 -8.041 1.00 90.06 100 TRP A C 1
ATOM 775 O O . TRP A 1 100 ? -0.294 -15.721 -8.510 1.00 90.06 100 TRP A O 1
ATOM 785 N N . TRP A 1 101 ? 1.495 -14.371 -8.426 1.00 89.00 101 TRP A N 1
ATOM 786 C CA . TRP A 1 101 ? 0.982 -13.455 -9.429 1.00 89.00 101 TRP A CA 1
ATOM 787 C C . TRP A 1 101 ? 1.196 -14.006 -10.853 1.00 89.00 101 TRP A C 1
ATOM 789 O O . TRP A 1 101 ? 2.343 -14.287 -11.224 1.00 89.00 101 TRP A O 1
ATOM 799 N N . PRO A 1 102 ? 0.138 -14.130 -11.682 1.00 84.75 102 PRO A N 1
ATOM 800 C CA . PRO A 1 102 ? 0.229 -14.749 -13.004 1.00 84.75 102 PRO A CA 1
ATOM 801 C C . PRO A 1 102 ? 1.261 -14.082 -13.917 1.00 84.75 102 PRO A C 1
ATOM 803 O O . PRO A 1 102 ? 1.307 -12.857 -14.025 1.00 84.75 102 PRO A O 1
ATOM 806 N N . GLY A 1 103 ? 2.062 -14.893 -14.611 1.00 80.56 103 GLY A N 1
ATOM 807 C CA . GLY A 1 103 ? 3.034 -14.404 -15.594 1.00 80.56 103 GLY A CA 1
ATOM 808 C C . GLY A 1 103 ? 4.239 -13.676 -14.993 1.00 80.56 103 GLY A C 1
ATOM 809 O O . GLY A 1 103 ? 4.974 -13.017 -15.723 1.00 80.56 103 GLY A O 1
ATOM 810 N N . THR A 1 104 ? 4.462 -13.788 -13.681 1.00 78.19 104 THR A N 1
ATOM 811 C CA . THR A 1 104 ? 5.616 -13.183 -13.006 1.00 78.19 104 THR A CA 1
ATOM 812 C C . THR A 1 104 ? 6.472 -14.248 -12.342 1.00 78.19 104 THR A C 1
ATOM 814 O O . THR A 1 104 ? 5.979 -15.290 -11.919 1.00 78.19 104 THR A O 1
ATOM 817 N N . GLN A 1 105 ? 7.773 -13.983 -12.253 1.00 72.44 105 GLN A N 1
ATOM 818 C CA . GLN A 1 105 ? 8.698 -14.792 -11.467 1.00 72.44 105 GLN A CA 1
ATOM 819 C C . GLN A 1 105 ? 9.291 -13.921 -10.358 1.00 72.44 105 GLN A C 1
ATOM 821 O O . GLN A 1 105 ? 9.628 -12.761 -10.631 1.00 72.44 105 GLN A O 1
ATOM 826 N N . PRO A 1 106 ? 9.465 -14.453 -9.135 1.00 76.75 106 PRO A N 1
ATOM 827 C CA . PRO A 1 106 ? 10.232 -13.774 -8.104 1.00 76.75 106 PRO A CA 1
ATOM 828 C C . PRO A 1 106 ? 11.635 -13.481 -8.640 1.00 76.75 106 PRO A C 1
ATOM 830 O O . PRO A 1 106 ? 12.379 -14.389 -9.006 1.00 76.75 106 PRO A O 1
ATOM 833 N N . ARG A 1 107 ? 12.000 -12.202 -8.725 1.00 78.94 107 ARG A N 1
ATOM 834 C CA . ARG A 1 107 ? 13.327 -11.774 -9.173 1.00 78.94 107 ARG A CA 1
ATOM 835 C C . ARG A 1 107 ? 13.977 -10.949 -8.083 1.00 78.94 107 ARG A C 1
ATOM 837 O O . ARG A 1 107 ? 13.389 -9.986 -7.597 1.00 78.94 107 ARG A O 1
ATOM 844 N N . ARG A 1 108 ? 15.214 -11.305 -7.736 1.00 80.25 108 ARG A N 1
ATOM 845 C CA . ARG A 1 108 ? 16.041 -10.484 -6.854 1.00 80.25 108 ARG A CA 1
ATOM 846 C C . ARG A 1 108 ? 16.441 -9.217 -7.605 1.00 80.25 108 ARG A C 1
ATOM 848 O O . ARG A 1 108 ? 17.080 -9.296 -8.652 1.00 80.25 108 ARG A O 1
ATOM 855 N N . LEU A 1 109 ? 16.066 -8.060 -7.071 1.00 82.81 109 LEU A N 1
ATOM 856 C CA . LEU A 1 109 ? 16.508 -6.776 -7.605 1.00 82.81 109 LEU A CA 1
ATOM 857 C C . LEU A 1 109 ? 17.964 -6.517 -7.203 1.00 82.81 109 LEU A C 1
ATOM 859 O O . LEU A 1 109 ? 18.388 -6.828 -6.089 1.00 82.81 109 LEU A O 1
ATOM 863 N N . THR A 1 110 ? 18.732 -5.926 -8.112 1.00 86.00 110 THR A N 1
ATOM 864 C CA . THR A 1 110 ? 20.073 -5.416 -7.803 1.00 86.00 110 THR A CA 1
ATOM 865 C C . THR A 1 110 ? 19.978 -4.096 -7.039 1.00 86.00 110 THR A C 1
ATOM 867 O O . THR A 1 110 ? 19.025 -3.333 -7.217 1.00 86.00 110 THR A O 1
ATOM 870 N N . LEU A 1 111 ? 21.008 -3.767 -6.252 1.00 81.88 111 LEU A N 1
ATOM 871 C CA . LEU A 1 111 ? 21.105 -2.466 -5.579 1.00 81.88 111 LEU A CA 1
ATOM 872 C C . LEU A 1 111 ? 20.939 -1.303 -6.572 1.00 81.88 111 LEU A C 1
ATOM 874 O O . LEU A 1 111 ? 20.234 -0.344 -6.283 1.00 81.88 111 LEU A O 1
ATOM 878 N N . ARG A 1 112 ? 21.520 -1.413 -7.775 1.00 84.50 112 ARG A N 1
ATOM 879 C CA . ARG A 1 112 ? 21.404 -0.394 -8.829 1.00 84.50 112 ARG A CA 1
ATOM 880 C C . ARG A 1 112 ? 19.957 -0.176 -9.275 1.00 84.50 112 ARG A C 1
ATOM 882 O O . ARG A 1 112 ? 19.557 0.968 -9.452 1.00 84.50 112 ARG A O 1
ATOM 889 N N . GLN A 1 113 ? 19.179 -1.245 -9.445 1.00 82.62 113 GLN A N 1
ATOM 890 C CA . GLN A 1 113 ? 17.766 -1.149 -9.829 1.00 82.62 113 GLN A CA 1
ATOM 891 C C . GLN A 1 113 ? 16.921 -0.516 -8.723 1.00 82.62 113 GLN A C 1
ATOM 893 O O . GLN A 1 113 ? 16.112 0.363 -9.005 1.00 82.62 113 GLN A O 1
ATOM 898 N N . VAL A 1 114 ? 17.145 -0.909 -7.466 1.00 81.56 114 VAL A N 1
ATOM 899 C CA . VAL A 1 114 ? 16.450 -0.311 -6.315 1.00 81.56 114 VAL A CA 1
ATOM 900 C C . VAL A 1 114 ? 16.793 1.173 -6.198 1.00 81.56 114 VAL A C 1
ATOM 902 O O . VAL A 1 114 ? 15.896 2.009 -6.136 1.00 81.56 114 VAL A O 1
ATOM 905 N N . LEU A 1 115 ? 18.084 1.515 -6.248 1.00 80.38 115 LEU A N 1
ATOM 906 C CA . LEU A 1 115 ? 18.545 2.901 -6.196 1.00 80.38 115 LEU A CA 1
ATOM 907 C C . LEU A 1 115 ? 18.038 3.728 -7.373 1.00 80.38 115 LEU A C 1
ATOM 909 O O . LEU A 1 115 ? 17.776 4.907 -7.186 1.00 80.38 115 LEU A O 1
ATOM 913 N N . TYR A 1 116 ? 17.893 3.148 -8.565 1.00 82.50 116 TYR A N 1
ATOM 914 C CA . TYR A 1 116 ? 17.320 3.853 -9.708 1.00 82.50 116 TYR A CA 1
ATOM 915 C C . TYR A 1 116 ? 15.872 4.269 -9.437 1.00 82.50 116 TYR A C 1
ATOM 917 O O . TYR A 1 116 ? 15.546 5.438 -9.616 1.00 82.50 116 TYR A O 1
ATOM 925 N N . VAL A 1 117 ? 15.026 3.363 -8.93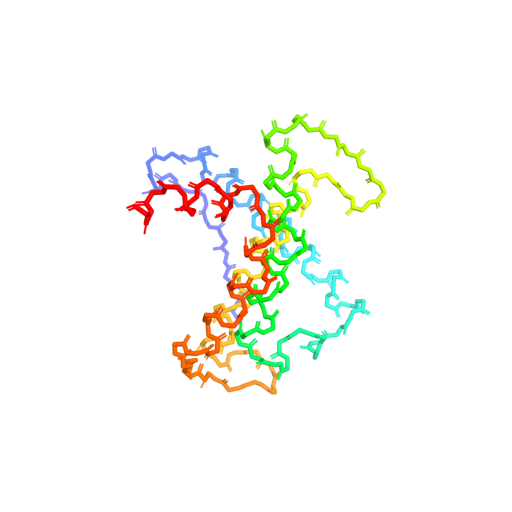8 1.00 78.44 117 VAL A N 1
ATOM 926 C CA . VAL A 1 117 ? 13.632 3.701 -8.601 1.00 78.44 117 VAL A CA 1
ATOM 927 C C . VAL A 1 117 ? 13.584 4.703 -7.449 1.00 78.44 117 VAL A C 1
ATOM 929 O O . VAL A 1 117 ? 12.948 5.745 -7.562 1.00 78.44 117 VAL A O 1
ATOM 932 N N . VAL A 1 118 ? 14.317 4.439 -6.366 1.00 76.56 118 VAL A N 1
ATOM 933 C CA . VAL A 1 118 ? 14.354 5.322 -5.193 1.00 76.56 118 VAL A CA 1
ATOM 934 C C . VAL A 1 118 ? 14.856 6.715 -5.571 1.00 76.56 118 VAL A C 1
ATOM 936 O O . VAL A 1 118 ? 14.199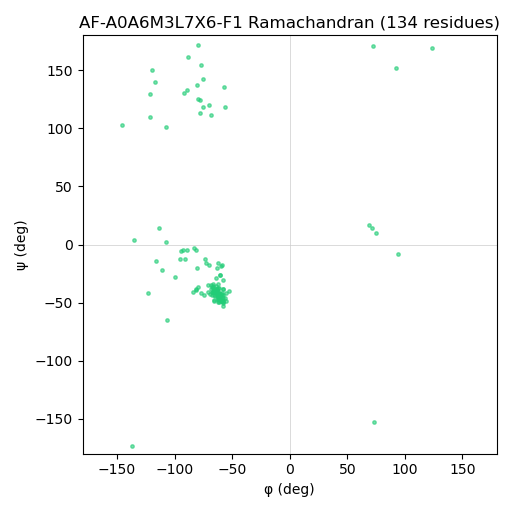 7.696 -5.260 1.00 76.56 118 VAL A O 1
ATOM 939 N N . LYS A 1 119 ? 15.968 6.848 -6.300 1.00 74.44 119 LYS A N 1
ATOM 940 C CA . LYS A 1 119 ? 16.481 8.167 -6.706 1.00 74.44 119 LYS A CA 1
ATOM 941 C C . LYS A 1 119 ? 15.549 8.883 -7.676 1.00 74.44 119 LYS A C 1
ATOM 943 O O . LYS A 1 119 ? 15.379 10.086 -7.539 1.00 74.44 119 LYS A O 1
ATOM 948 N N . THR A 1 120 ? 14.944 8.168 -8.622 1.00 73.50 120 THR A N 1
ATOM 949 C CA . THR A 1 120 ? 14.026 8.776 -9.598 1.00 73.50 120 THR A CA 1
ATOM 950 C C . THR A 1 120 ? 12.780 9.347 -8.921 1.00 73.50 120 THR A C 1
ATOM 952 O O . THR A 1 120 ? 12.325 10.417 -9.310 1.00 73.50 120 THR A O 1
ATOM 955 N N . TYR A 1 121 ? 12.252 8.672 -7.894 1.00 69.06 121 TYR A N 1
ATOM 956 C CA . TYR A 1 121 ? 10.939 9.011 -7.329 1.00 69.06 121 TYR A CA 1
ATOM 957 C C . TYR A 1 121 ? 10.969 9.617 -5.924 1.00 69.06 121 TYR A C 1
ATOM 959 O O . TYR A 1 121 ? 10.050 10.340 -5.566 1.00 69.06 121 TYR A O 1
ATOM 967 N N . ILE A 1 122 ? 12.035 9.397 -5.153 1.00 63.56 122 ILE A N 1
ATOM 968 C CA . ILE A 1 122 ? 12.275 10.056 -3.858 1.00 63.56 122 ILE A CA 1
ATOM 969 C C . ILE A 1 122 ? 13.261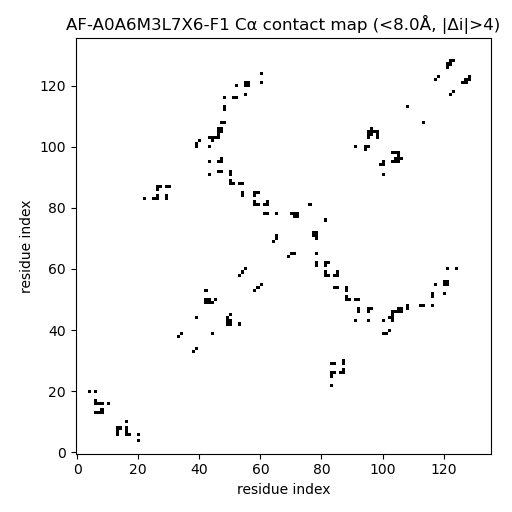 11.221 -4.021 1.00 63.56 122 ILE A C 1
ATOM 971 O O . ILE A 1 122 ? 13.173 12.205 -3.300 1.00 63.56 122 ILE A O 1
ATOM 975 N N . GLY A 1 123 ? 14.168 11.186 -5.005 1.00 55.47 123 GLY A N 1
ATOM 976 C CA . GLY A 1 123 ? 15.153 12.257 -5.227 1.00 55.47 123 GLY A CA 1
ATOM 977 C C . GLY A 1 123 ? 14.555 13.627 -5.580 1.00 55.47 123 GLY A C 1
ATOM 978 O O . GLY A 1 123 ? 15.252 14.633 -5.469 1.00 55.47 123 GLY A O 1
ATOM 979 N N . GLY A 1 124 ? 13.276 13.672 -5.968 1.00 54.00 124 GLY A N 1
ATOM 980 C CA . GLY A 1 124 ? 12.512 14.901 -6.189 1.00 54.00 124 GLY A CA 1
ATOM 981 C C . GLY A 1 124 ? 11.690 15.380 -4.986 1.00 54.00 124 GLY A C 1
ATOM 982 O O . GLY A 1 124 ? 11.113 16.463 -5.064 1.00 54.00 124 GLY A O 1
ATOM 983 N N . THR A 1 125 ? 11.618 14.619 -3.887 1.00 55.84 125 THR A N 1
ATOM 984 C CA . THR A 1 125 ? 10.776 14.968 -2.733 1.00 55.84 125 THR A CA 1
ATOM 985 C C . THR A 1 125 ? 11.503 15.854 -1.715 1.00 55.84 125 THR A C 1
ATOM 987 O O . THR A 1 125 ? 12.737 15.970 -1.699 1.00 55.84 125 THR A O 1
ATOM 990 N N . LEU A 1 126 ? 10.735 16.531 -0.854 1.00 50.84 126 LEU A N 1
ATOM 991 C CA . LEU A 1 126 ? 11.255 17.405 0.207 1.00 50.84 126 LEU A CA 1
ATOM 992 C C . LEU A 1 126 ? 12.195 16.644 1.154 1.00 50.84 126 LEU A C 1
ATOM 994 O O . LEU A 1 126 ? 13.169 17.216 1.653 1.00 50.84 126 LEU A O 1
ATOM 998 N N . TRP A 1 127 ? 11.961 15.343 1.336 1.00 47.12 127 TRP A N 1
ATOM 999 C CA . TRP A 1 127 ? 12.826 14.455 2.107 1.00 47.12 127 TRP A CA 1
ATOM 1000 C C . TRP A 1 127 ? 14.240 14.313 1.523 1.00 47.12 127 TRP A C 1
ATOM 1002 O O . TRP A 1 127 ? 15.211 14.425 2.270 1.00 47.12 127 TRP A O 1
ATOM 1012 N N . ALA A 1 128 ? 14.400 14.172 0.200 1.00 51.34 128 ALA A N 1
ATOM 1013 C CA . ALA A 1 128 ? 15.721 14.143 -0.441 1.00 51.34 128 ALA A CA 1
ATOM 1014 C C . ALA A 1 128 ? 16.455 15.492 -0.344 1.00 51.34 128 ALA A C 1
ATOM 1016 O O . ALA A 1 128 ? 17.674 15.529 -0.163 1.00 51.34 128 ALA A O 1
ATOM 1017 N N . ARG A 1 129 ? 15.716 16.609 -0.385 1.00 54.66 129 ARG A N 1
ATOM 1018 C CA . ARG A 1 129 ? 16.272 17.951 -0.142 1.00 54.66 129 ARG A CA 1
ATOM 1019 C C . ARG A 1 129 ? 16.761 18.131 1.300 1.00 54.66 129 ARG A C 1
ATOM 1021 O O . ARG A 1 129 ? 17.831 18.699 1.488 1.00 54.66 129 ARG A O 1
ATOM 1028 N N . LYS A 1 130 ? 16.031 17.619 2.301 1.00 50.53 130 LYS A N 1
ATOM 1029 C CA . LYS A 1 130 ? 16.462 17.623 3.715 1.00 50.53 130 LYS A CA 1
ATOM 1030 C C . LYS A 1 130 ? 17.613 16.649 3.987 1.00 50.53 130 LYS A C 1
ATOM 1032 O O . LYS A 1 130 ? 18.549 17.008 4.693 1.00 50.53 130 LYS A O 1
ATOM 1037 N N . MET A 1 131 ? 17.582 15.451 3.403 1.00 46.78 131 MET A N 1
ATOM 1038 C CA . MET A 1 131 ? 18.645 14.446 3.532 1.00 46.78 131 MET A CA 1
ATOM 1039 C C . MET A 1 131 ? 19.971 14.917 2.929 1.00 46.78 131 MET A C 1
ATOM 1041 O O . MET A 1 131 ? 21.017 14.656 3.509 1.00 46.78 131 MET A O 1
ATOM 1045 N N . ASN A 1 132 ? 19.960 15.674 1.828 1.00 51.44 132 ASN A N 1
ATOM 1046 C CA . ASN A 1 132 ? 21.188 16.249 1.261 1.00 51.44 132 ASN A CA 1
ATOM 1047 C C . ASN A 1 132 ? 21.954 17.178 2.227 1.00 51.44 132 ASN A C 1
ATOM 1049 O O . ASN A 1 132 ? 23.140 17.409 2.006 1.00 51.44 132 ASN A O 1
ATOM 1053 N N . ASN A 1 133 ? 21.317 17.672 3.296 1.00 48.53 133 ASN A N 1
ATOM 1054 C CA . ASN A 1 133 ? 21.980 18.440 4.356 1.00 48.53 133 ASN A CA 1
ATOM 1055 C C . ASN A 1 133 ? 22.500 17.573 5.518 1.00 48.53 133 ASN A C 1
ATOM 1057 O O . ASN A 1 133 ? 23.248 18.080 6.341 1.00 48.53 133 ASN A O 1
ATOM 1061 N N . LEU A 1 134 ? 22.107 16.298 5.607 1.00 41.75 134 LEU A N 1
ATOM 1062 C CA . LEU A 1 134 ? 22.560 15.352 6.641 1.00 41.75 134 LEU A CA 1
ATOM 1063 C C . LEU A 1 134 ? 23.748 14.485 6.186 1.00 41.75 134 LEU A C 1
ATOM 1065 O O . LEU A 1 134 ? 24.367 13.822 7.011 1.00 41.75 134 LEU A O 1
ATOM 1069 N N . TRP A 1 135 ? 24.061 14.487 4.887 1.00 42.41 135 TRP A N 1
ATOM 1070 C CA . TRP A 1 135 ? 25.173 13.736 4.280 1.00 42.41 135 TRP A CA 1
ATOM 1071 C C . TRP A 1 135 ? 26.282 14.643 3.707 1.00 42.41 135 TRP A C 1
ATOM 1073 O O . TRP A 1 135 ? 27.105 14.177 2.918 1.00 42.41 135 TRP A O 1
ATOM 1083 N N . ARG A 1 136 ? 26.284 15.932 4.070 1.00 45.28 136 ARG A N 1
ATOM 1084 C CA . ARG A 1 136 ? 27.400 16.875 3.887 1.00 45.28 136 ARG A CA 1
ATOM 1085 C C . ARG A 1 136 ? 28.043 17.139 5.238 1.00 45.28 136 ARG A C 1
ATOM 1087 O O . ARG A 1 136 ? 29.282 17.272 5.251 1.00 45.28 136 ARG A O 1
#

Radius of gyration: 17.28 Å; Cα contacts (8 Å, |Δi|>4): 123; chains: 1; bounding box: 40×44×39 Å

Sequence (136 aa):
MLMEMKIDGSSGDVRLEGCMAEIFYECFQLWKLKQKKYGPQNIAHIGQIGILQRALSDKGARIENMLLNGVQEDAEGSLADCWLDWTVYGAMGLCVLRGWWPGTQPRRLTLRQVLYVVKTYIGGTLWARKMNNLWR

Solvent-accessible surface area (backbone atoms only — not comparable to full-atom values): 7851 Å² total; per-residue (Å²): 133,87,83,78,89,80,70,78,34,85,88,75,42,46,66,60,44,47,55,52,51,53,51,50,51,51,31,51,54,52,46,52,55,49,40,73,75,56,43,78,60,68,43,46,62,66,29,62,61,36,36,51,41,51,40,39,54,55,36,41,50,49,48,53,47,28,73,73,75,46,86,72,70,53,98,94,47,43,71,67,54,34,53,42,50,45,52,41,40,51,53,50,40,51,32,34,62,71,46,71,35,82,91,39,64,59,70,88,77,51,70,67,58,53,50,49,48,47,48,70,41,42,56,77,36,72,64,40,63,55,47,59,68,76,79,111